Protein AF-A0AAV8ZGA4-F1 (afdb_monomer)

Solvent-accessible surface area (backbone atoms only — not comparable to full-atom values): 6405 Å² total; per-residue (Å²): 122,74,66,48,96,90,40,83,87,48,98,90,44,70,74,71,59,88,82,48,57,88,94,37,73,56,31,54,50,28,50,55,50,51,53,53,47,54,52,54,51,51,51,52,52,52,44,36,74,72,37,63,87,67,40,66,95,72,51,76,93,54,59,68,70,58,47,50,52,51,54,49,52,52,50,52,53,49,52,51,51,51,53,51,52,50,51,48,51,51,50,44,48,70,76,60,49,82,93,74,86,76,91,127

Structure (mmCIF, N/CA/C/O backbone):
data_AF-A0AAV8ZGA4-F1
#
_entry.id   AF-A0AAV8ZGA4-F1
#
loop_
_atom_site.group_PDB
_atom_site.id
_atom_site.type_symbol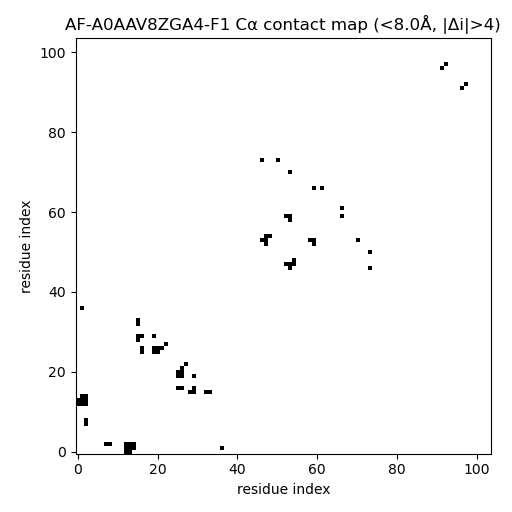
_atom_site.label_atom_id
_atom_site.label_alt_id
_atom_site.label_comp_id
_atom_site.label_asym_id
_atom_site.label_entity_id
_atom_site.label_seq_id
_atom_site.pdbx_PDB_ins_code
_atom_site.Cartn_x
_atom_site.Cartn_y
_atom_site.Cartn_z
_atom_site.occupancy
_atom_site.B_iso_or_equiv
_atom_site.auth_seq_id
_atom_site.auth_comp_id
_atom_site.auth_asym_id
_atom_site.auth_atom_id
_atom_site.pdbx_PDB_model_num
ATOM 1 N N . MET A 1 1 ? 1.538 -7.288 -9.057 1.00 44.56 1 MET A N 1
ATOM 2 C CA . MET A 1 1 ? 2.620 -7.915 -8.268 1.00 44.56 1 MET A CA 1
ATOM 3 C C . MET A 1 1 ? 3.938 -7.439 -8.837 1.00 44.56 1 MET A C 1
ATOM 5 O O . MET A 1 1 ? 3.975 -7.131 -10.021 1.00 44.56 1 MET A O 1
ATOM 9 N N . LEU A 1 2 ? 4.966 -7.317 -8.007 1.00 49.66 2 LEU A N 1
ATOM 10 C CA . LEU A 1 2 ? 6.233 -6.719 -8.391 1.00 49.66 2 LEU A CA 1
ATOM 11 C C . LEU A 1 2 ? 7.366 -7.693 -8.065 1.00 49.66 2 LEU A C 1
ATOM 13 O O . LEU A 1 2 ? 7.438 -8.158 -6.929 1.00 49.66 2 LEU A O 1
ATOM 17 N N . SER A 1 3 ? 8.198 -8.034 -9.050 1.00 45.25 3 SER A N 1
ATOM 18 C CA . SER A 1 3 ? 9.384 -8.863 -8.812 1.00 45.25 3 SER A CA 1
ATOM 19 C C . SER A 1 3 ? 10.447 -7.992 -8.163 1.00 45.25 3 SER A C 1
ATOM 21 O O . SER A 1 3 ? 11.112 -7.214 -8.839 1.00 45.25 3 SER A O 1
ATOM 23 N N . ASP A 1 4 ? 10.582 -8.092 -6.848 1.00 57.91 4 ASP A N 1
ATOM 24 C CA . ASP A 1 4 ? 11.883 -7.880 -6.218 1.00 57.91 4 ASP A CA 1
ATOM 25 C C . ASP A 1 4 ? 12.729 -9.150 -6.435 1.00 57.91 4 ASP A C 1
ATOM 27 O O . ASP A 1 4 ? 12.184 -10.218 -6.723 1.00 57.91 4 ASP A O 1
ATOM 31 N N . SER A 1 5 ? 14.044 -9.062 -6.252 1.00 55.72 5 SER A N 1
ATOM 32 C CA . SER A 1 5 ? 14.957 -10.212 -6.152 1.00 55.72 5 SER A CA 1
ATOM 33 C C . SER A 1 5 ? 14.494 -11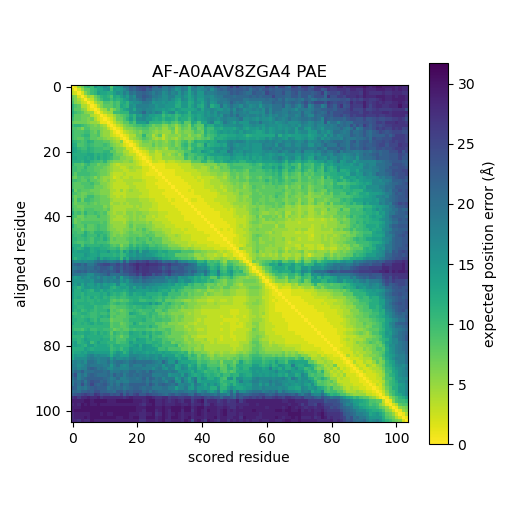.270 -5.135 1.00 55.72 5 SER A C 1
ATOM 35 O O . SER A 1 5 ? 14.846 -12.440 -5.255 1.00 55.72 5 SER A O 1
ATOM 37 N N . GLY A 1 6 ? 13.669 -10.871 -4.158 1.00 53.94 6 GLY A N 1
ATOM 38 C CA . GLY A 1 6 ? 13.054 -11.747 -3.162 1.00 53.94 6 GLY A CA 1
ATOM 39 C C . GLY A 1 6 ? 11.821 -12.531 -3.630 1.00 53.94 6 GLY A C 1
ATOM 40 O O . GLY A 1 6 ? 11.320 -13.352 -2.863 1.00 53.94 6 GLY A O 1
ATOM 41 N N . TYR A 1 7 ? 11.320 -12.310 -4.852 1.00 55.38 7 TYR A N 1
ATOM 42 C CA . TYR A 1 7 ? 10.221 -13.089 -5.430 1.00 55.38 7 TYR A CA 1
ATOM 43 C C . TYR A 1 7 ? 10.684 -13.772 -6.722 1.00 55.38 7 TYR A C 1
ATOM 45 O O . TYR A 1 7 ? 11.202 -13.091 -7.607 1.00 55.38 7 TYR A O 1
ATOM 53 N N . PRO A 1 8 ? 10.496 -15.099 -6.868 1.00 55.38 8 PRO A N 1
ATOM 54 C CA . PRO A 1 8 ? 10.866 -15.796 -8.094 1.00 55.38 8 PRO A CA 1
ATOM 55 C C . PRO A 1 8 ? 10.143 -15.158 -9.282 1.00 55.38 8 PRO A C 1
ATOM 57 O O . PRO A 1 8 ? 8.940 -14.908 -9.210 1.00 55.38 8 PRO A O 1
ATOM 60 N N . GLN A 1 9 ? 10.879 -14.883 -10.357 1.00 57.75 9 GLN A N 1
ATOM 61 C CA . GLN A 1 9 ? 10.349 -14.233 -11.550 1.00 57.75 9 GLN A CA 1
ATOM 62 C C . GLN A 1 9 ? 9.298 -15.143 -12.199 1.00 57.75 9 GLN A C 1
ATOM 64 O O . GLN A 1 9 ? 9.620 -16.165 -12.799 1.00 57.75 9 GLN A O 1
ATOM 69 N N . GLN A 1 10 ? 8.027 -14.790 -12.024 1.00 64.44 10 GLN A N 1
ATOM 70 C CA . GLN A 1 10 ? 6.904 -15.523 -12.602 1.00 64.44 10 GLN A CA 1
ATOM 71 C C . GLN A 1 10 ? 6.527 -14.928 -13.968 1.00 64.44 10 GLN A C 1
ATOM 73 O O . GLN A 1 10 ? 6.639 -13.715 -14.145 1.00 64.44 10 GLN A O 1
ATOM 78 N N . PRO A 1 11 ? 6.019 -15.721 -14.927 1.00 58.91 11 PRO A N 1
ATOM 79 C CA . PRO A 1 11 ? 5.698 -15.236 -16.276 1.00 58.91 11 PRO A CA 1
ATOM 80 C C . PRO A 1 11 ? 4.589 -14.169 -16.323 1.00 58.91 11 PRO A C 1
ATOM 82 O O . PRO A 1 11 ? 4.473 -13.443 -17.303 1.00 58.91 11 PRO A O 1
ATOM 85 N N . TRP A 1 12 ? 3.789 -14.035 -15.263 1.00 64.00 12 TRP A N 1
ATOM 86 C CA . TRP A 1 12 ? 2.765 -12.989 -15.120 1.00 64.00 12 TRP A CA 1
ATOM 87 C C . TRP A 1 12 ? 3.278 -11.710 -14.441 1.00 64.00 12 TRP A C 1
ATOM 89 O O . TRP A 1 12 ? 2.500 -10.797 -14.148 1.00 64.00 12 TRP A O 1
ATOM 99 N N . LEU A 1 13 ? 4.570 -11.650 -14.119 1.00 66.75 13 LEU A N 1
ATOM 100 C CA . LEU A 1 13 ? 5.167 -10.578 -13.341 1.00 66.75 13 LEU A CA 1
ATOM 101 C C . LEU A 1 13 ? 5.852 -9.582 -14.275 1.00 66.75 13 LEU A C 1
ATOM 103 O O . LEU A 1 13 ? 6.862 -9.881 -14.903 1.00 66.75 13 LEU A O 1
ATOM 107 N N . MET A 1 14 ? 5.287 -8.381 -14.368 1.00 69.44 14 MET A N 1
ATOM 108 C CA . MET A 1 14 ? 5.870 -7.293 -15.147 1.00 69.44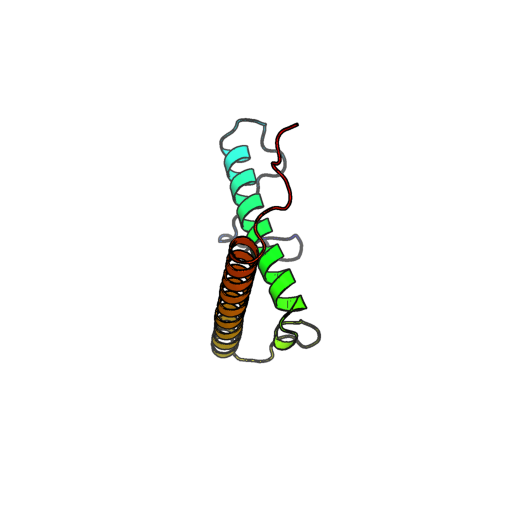 14 MET A CA 1
ATOM 109 C C . MET A 1 14 ? 7.211 -6.877 -14.526 1.00 69.44 14 MET A C 1
ATOM 111 O O . MET A 1 14 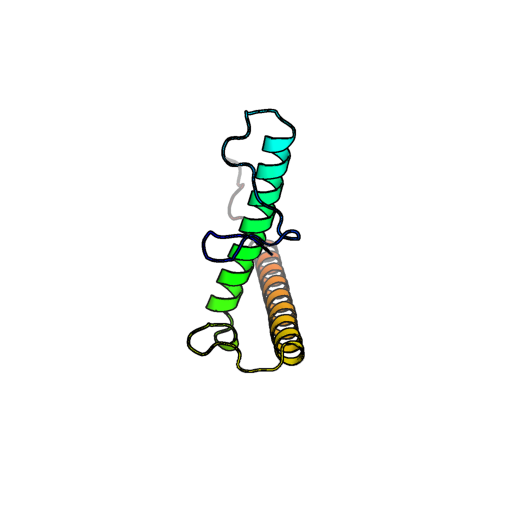? 7.253 -6.491 -13.357 1.00 69.44 14 MET A O 1
ATOM 115 N N . THR A 1 15 ? 8.293 -6.957 -15.301 1.00 71.62 15 THR A N 1
ATOM 116 C CA . THR A 1 15 ? 9.642 -6.555 -14.880 1.00 71.62 15 THR A CA 1
ATOM 117 C C . THR A 1 15 ? 10.077 -5.278 -15.596 1.00 71.62 15 THR A C 1
ATOM 119 O O . THR A 1 15 ? 9.866 -5.176 -16.806 1.00 71.62 15 THR A O 1
ATOM 122 N N . PRO A 1 16 ? 10.682 -4.305 -14.894 1.00 71.81 16 PRO A N 1
ATOM 123 C CA . PRO A 1 16 ? 11.285 -3.140 -15.536 1.00 71.81 16 PRO A CA 1
ATOM 124 C C . PRO A 1 16 ? 12.514 -3.541 -16.365 1.00 71.81 16 PRO A C 1
ATOM 126 O O . PRO A 1 16 ? 13.225 -4.484 -16.013 1.00 71.81 16 PRO A O 1
ATOM 129 N N . PHE A 1 17 ? 12.797 -2.801 -17.440 1.00 76.69 17 PHE A N 1
ATOM 130 C CA . PHE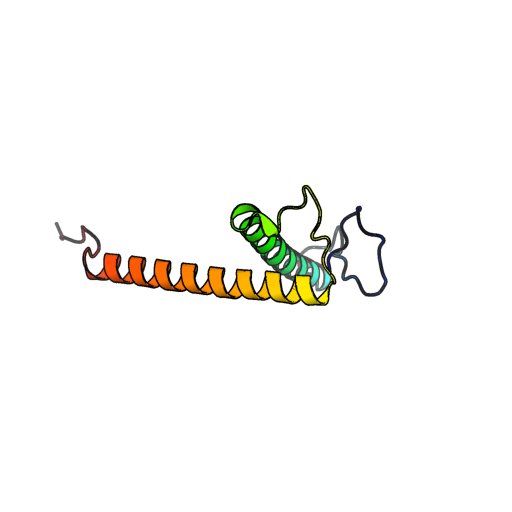 A 1 17 ? 14.021 -2.991 -18.219 1.00 76.69 17 PHE A CA 1
ATOM 131 C C . PHE A 1 17 ? 15.179 -2.262 -17.528 1.00 76.69 17 PHE A C 1
ATOM 133 O O . PHE A 1 17 ? 15.262 -1.033 -17.536 1.00 76.69 17 PHE A O 1
ATOM 140 N N . LEU A 1 18 ? 16.079 -3.028 -16.909 1.00 67.19 18 LEU A N 1
ATOM 141 C CA . LEU A 1 18 ? 17.321 -2.517 -16.331 1.00 67.19 18 LEU A CA 1
ATOM 142 C C . LEU A 1 18 ? 18.228 -2.085 -17.498 1.00 67.19 18 LEU A C 1
ATOM 144 O O . LEU A 1 18 ? 18.705 -2.940 -18.236 1.00 67.19 18 LEU A O 1
ATOM 148 N N . ASN A 1 19 ? 18.448 -0.778 -17.673 1.00 72.44 19 ASN A N 1
ATOM 149 C CA . ASN A 1 19 ? 19.246 -0.152 -18.750 1.00 72.44 19 ASN A CA 1
ATOM 150 C C . ASN A 1 19 ? 18.522 0.131 -20.083 1.00 72.44 19 ASN A C 1
ATOM 152 O O . ASN A 1 19 ? 19.146 0.087 -21.143 1.00 72.44 19 ASN A O 1
ATOM 156 N N . ALA A 1 20 ? 17.230 0.471 -20.059 1.00 76.50 20 ALA A N 1
ATOM 157 C CA . ALA A 1 20 ? 16.590 1.053 -21.241 1.00 76.50 20 ALA A CA 1
ATOM 158 C C . ALA A 1 20 ? 17.275 2.375 -21.648 1.00 76.50 20 ALA A C 1
ATOM 160 O O . ALA A 1 20 ? 17.535 3.233 -20.799 1.00 76.50 20 ALA A O 1
ATOM 161 N N . ALA A 1 21 ? 17.564 2.546 -22.941 1.00 81.06 21 ALA A N 1
ATOM 162 C CA . ALA A 1 21 ? 18.139 3.785 -23.449 1.00 81.06 21 ALA A CA 1
ATOM 163 C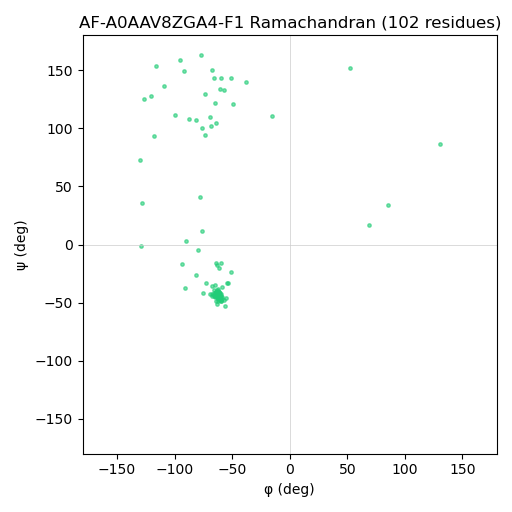 C . ALA A 1 21 ? 17.134 4.948 -23.296 1.00 81.06 21 ALA A C 1
ATOM 165 O O . ALA A 1 21 ? 15.926 4.750 -23.445 1.00 81.06 21 ALA A O 1
ATOM 166 N N . PRO A 1 22 ? 17.590 6.173 -22.988 1.00 77.38 22 PRO A N 1
ATOM 167 C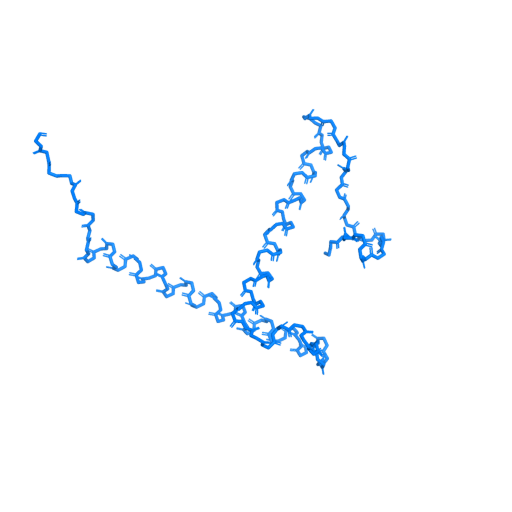 CA . PRO A 1 22 ? 16.693 7.315 -22.849 1.00 77.38 22 PRO A CA 1
ATOM 168 C C . PRO A 1 22 ? 15.921 7.583 -24.153 1.00 77.38 22 PRO A C 1
ATOM 170 O O . PRO A 1 22 ? 16.470 7.456 -25.244 1.00 77.38 22 PRO A O 1
ATOM 173 N N . ASN A 1 23 ? 14.651 7.984 -24.024 1.00 83.81 23 ASN A N 1
ATOM 174 C CA . ASN A 1 23 ? 13.694 8.233 -25.117 1.00 83.81 23 ASN A CA 1
ATOM 175 C C . ASN A 1 23 ? 13.218 7.005 -25.912 1.00 83.81 23 ASN A C 1
ATOM 177 O O . ASN A 1 23 ? 12.635 7.171 -26.984 1.00 83.81 23 ASN A O 1
ATOM 181 N N . THR A 1 24 ? 13.402 5.785 -25.405 1.00 86.69 24 THR A N 1
ATOM 182 C CA . THR A 1 24 ? 12.807 4.596 -26.030 1.00 86.69 24 THR A CA 1
ATOM 183 C C . THR A 1 24 ? 11.471 4.199 -25.379 1.00 86.69 24 THR A C 1
ATOM 185 O O . THR A 1 24 ? 11.202 4.567 -24.226 1.00 86.69 24 THR A O 1
ATOM 188 N N . PRO A 1 25 ? 10.610 3.432 -26.076 1.00 83.81 25 PRO A N 1
ATOM 189 C CA . PRO A 1 25 ? 9.389 2.872 -25.490 1.00 83.81 25 PRO A CA 1
ATOM 190 C C . PRO A 1 25 ? 9.642 2.054 -24.214 1.00 83.81 25 PRO A C 1
ATOM 192 O O . PRO A 1 25 ? 8.833 2.085 -23.286 1.00 83.81 25 PRO A O 1
ATOM 195 N N . GLU A 1 26 ? 10.784 1.372 -24.123 1.00 82.50 26 GLU A N 1
ATOM 196 C CA . GLU A 1 26 ? 11.213 0.593 -22.958 1.00 82.50 26 GLU A CA 1
ATOM 197 C C . GLU A 1 26 ? 11.516 1.487 -21.748 1.00 82.50 26 GLU A C 1
ATOM 199 O O . GLU A 1 26 ? 11.212 1.115 -20.608 1.00 82.50 26 GLU A O 1
ATOM 204 N N . ALA A 1 27 ? 12.072 2.683 -21.978 1.00 83.19 27 ALA A N 1
ATOM 205 C CA . ALA A 1 27 ? 12.297 3.670 -20.926 1.00 83.19 27 ALA A CA 1
ATOM 206 C C . ALA A 1 27 ? 10.970 4.252 -20.419 1.00 83.19 27 ALA A C 1
ATOM 208 O O . ALA A 1 27 ? 10.762 4.325 -19.208 1.00 83.19 27 ALA A O 1
ATOM 209 N N . ALA A 1 28 ? 10.035 4.572 -21.321 1.00 84.19 28 ALA A N 1
ATOM 210 C CA . ALA A 1 28 ? 8.694 5.037 -20.952 1.00 84.19 28 ALA A CA 1
ATOM 211 C C . ALA A 1 28 ? 7.898 3.964 -20.180 1.00 84.19 28 ALA A C 1
ATOM 213 O O . ALA A 1 28 ? 7.246 4.251 -19.169 1.00 84.19 28 ALA A O 1
ATOM 214 N N . TYR A 1 29 ? 7.992 2.705 -20.611 1.00 84.25 29 TYR A N 1
ATOM 215 C CA . TYR A 1 29 ? 7.435 1.564 -19.888 1.00 84.25 29 TYR A CA 1
ATOM 216 C C . TYR A 1 29 ? 8.039 1.440 -18.486 1.00 84.25 29 TYR A C 1
ATOM 218 O O . TYR A 1 29 ? 7.319 1.332 -17.497 1.00 84.25 29 TYR A O 1
ATOM 226 N N . THR A 1 30 ? 9.364 1.504 -18.375 1.00 83.56 30 THR A N 1
ATOM 227 C CA . THR A 1 30 ? 10.053 1.369 -17.087 1.00 83.56 30 THR A CA 1
ATOM 228 C C . THR A 1 30 ? 9.694 2.513 -16.143 1.00 83.56 30 THR A C 1
ATOM 230 O O . THR A 1 30 ? 9.423 2.278 -14.966 1.00 83.56 30 THR A O 1
ATOM 233 N N . GLU A 1 31 ? 9.602 3.743 -16.646 1.00 84.19 31 GLU A N 1
ATOM 234 C CA . GLU A 1 31 ? 9.197 4.899 -15.849 1.00 84.19 31 GLU A CA 1
ATOM 235 C C . GLU A 1 31 ? 7.757 4.772 -15.336 1.00 84.19 31 GLU A C 1
ATOM 237 O O . GLU A 1 31 ? 7.500 4.954 -14.141 1.00 84.19 31 GLU A O 1
ATOM 242 N N . THR A 1 32 ? 6.808 4.429 -16.209 1.00 84.50 32 THR A N 1
ATOM 243 C CA . THR A 1 32 ? 5.407 4.215 -15.809 1.00 84.50 32 THR A CA 1
ATOM 244 C C . THR A 1 32 ? 5.280 3.069 -14.805 1.00 84.50 32 THR A C 1
ATOM 246 O O . THR A 1 32 ? 4.581 3.205 -13.795 1.00 84.50 32 THR A O 1
ATOM 249 N N . HIS A 1 33 ? 6.031 1.987 -15.010 1.00 83.44 33 HIS A N 1
ATOM 250 C CA . HIS A 1 33 ? 6.098 0.852 -14.098 1.00 83.44 33 HIS A CA 1
ATOM 251 C C . HIS A 1 33 ? 6.651 1.248 -12.715 1.00 83.44 33 HIS A C 1
ATOM 253 O O . HIS A 1 33 ? 6.041 0.941 -11.687 1.00 83.44 33 HIS A O 1
ATOM 259 N N . ILE A 1 34 ? 7.753 2.007 -12.666 1.00 83.19 34 ILE A N 1
ATOM 260 C CA . ILE A 1 34 ? 8.345 2.525 -11.420 1.00 83.19 34 ILE A CA 1
ATOM 261 C C . ILE A 1 34 ? 7.371 3.453 -10.688 1.00 83.19 34 ILE A C 1
ATOM 263 O O . ILE A 1 34 ? 7.231 3.357 -9.467 1.00 83.19 34 ILE A O 1
ATOM 267 N N . ARG A 1 35 ? 6.672 4.342 -11.403 1.00 84.25 35 ARG A N 1
ATOM 268 C CA . ARG A 1 35 ? 5.672 5.241 -10.801 1.00 84.25 35 ARG A CA 1
ATOM 269 C C . ARG A 1 35 ? 4.538 4.453 -10.140 1.00 84.25 35 ARG A C 1
ATOM 271 O O . ARG A 1 35 ? 4.186 4.746 -8.995 1.00 84.25 35 ARG A O 1
ATOM 278 N N . GLY A 1 36 ? 4.015 3.432 -10.821 1.00 83.56 36 GLY A N 1
ATOM 279 C CA . GLY A 1 36 ? 2.993 2.536 -10.273 1.00 83.56 36 GLY A CA 1
ATOM 280 C C . GLY A 1 36 ? 3.473 1.798 -9.021 1.00 83.56 36 GLY A C 1
ATOM 281 O O . GLY A 1 36 ? 2.793 1.815 -7.992 1.00 83.56 36 GLY A O 1
ATOM 282 N N . ARG A 1 37 ? 4.687 1.234 -9.071 1.00 82.19 37 ARG A N 1
ATOM 283 C CA . ARG A 1 37 ? 5.337 0.578 -7.926 1.00 82.19 37 ARG A CA 1
ATOM 284 C C . ARG A 1 37 ? 5.456 1.504 -6.724 1.00 82.19 37 ARG A C 1
ATOM 286 O O . ARG A 1 37 ? 5.006 1.158 -5.636 1.00 82.19 37 ARG A O 1
ATOM 293 N N . ASN A 1 38 ? 6.031 2.686 -6.931 1.00 83.38 38 ASN A N 1
ATOM 294 C CA . ASN A 1 38 ? 6.270 3.650 -5.863 1.00 83.38 38 ASN A CA 1
ATOM 295 C C . ASN A 1 38 ? 4.957 4.054 -5.178 1.00 83.38 38 ASN A C 1
ATOM 297 O O . ASN A 1 38 ? 4.928 4.242 -3.964 1.00 83.38 38 ASN A O 1
ATOM 301 N N . CYS A 1 39 ? 3.864 4.175 -5.937 1.00 83.31 39 CYS A N 1
ATOM 302 C CA . CYS A 1 39 ? 2.540 4.442 -5.381 1.00 83.31 39 CYS A CA 1
ATOM 303 C C . CYS A 1 39 ? 2.072 3.300 -4.461 1.00 83.31 39 CYS A C 1
ATOM 305 O O . CYS A 1 39 ? 1.720 3.542 -3.303 1.00 83.31 39 CYS A O 1
ATOM 307 N N . ALA A 1 40 ? 2.135 2.055 -4.941 1.00 80.31 40 ALA A N 1
ATOM 308 C CA . ALA A 1 40 ? 1.709 0.881 -4.181 1.00 80.31 40 ALA A CA 1
ATOM 309 C C . ALA A 1 40 ? 2.563 0.645 -2.921 1.00 80.31 40 ALA A C 1
ATOM 311 O O . ALA A 1 40 ? 2.030 0.343 -1.853 1.00 80.31 40 ALA A O 1
ATOM 312 N N . GLU A 1 41 ? 3.880 0.822 -3.013 1.00 83.06 41 GLU A N 1
ATOM 313 C CA . GLU A 1 41 ? 4.795 0.672 -1.877 1.00 83.06 41 GLU A CA 1
ATOM 314 C C . GLU A 1 41 ? 4.567 1.736 -0.806 1.00 83.06 41 GLU A C 1
ATOM 316 O O . GLU A 1 41 ? 4.503 1.408 0.381 1.00 83.06 41 GLU A O 1
ATOM 321 N N . ARG A 1 42 ? 4.373 3.000 -1.207 1.00 84.69 42 ARG A N 1
ATOM 322 C CA . ARG A 1 42 ? 4.031 4.085 -0.274 1.00 84.69 42 ARG A CA 1
ATOM 323 C C . ARG A 1 42 ? 2.710 3.810 0.433 1.00 84.69 42 ARG A C 1
ATOM 325 O O . ARG A 1 42 ? 2.640 3.964 1.651 1.00 84.69 42 ARG A O 1
ATOM 332 N N . LEU A 1 43 ? 1.687 3.368 -0.302 1.00 82.31 43 LEU A N 1
ATOM 333 C CA . LEU A 1 43 ? 0.403 2.974 0.279 1.00 82.31 43 LEU A CA 1
ATOM 334 C C . LEU A 1 43 ? 0.589 1.863 1.319 1.00 82.31 43 LEU A C 1
ATOM 336 O O . LEU A 1 43 ? 0.090 1.980 2.437 1.00 82.31 43 LEU A O 1
ATOM 340 N N . ASN A 1 44 ? 1.353 0.824 0.977 1.00 81.31 44 ASN A N 1
ATOM 341 C CA . ASN A 1 44 ? 1.635 -0.287 1.881 1.00 81.31 44 ASN A CA 1
ATOM 342 C C . ASN A 1 44 ? 2.392 0.176 3.139 1.00 81.31 44 ASN A C 1
ATOM 344 O O . ASN A 1 44 ? 2.069 -0.247 4.247 1.00 81.31 44 ASN A O 1
ATOM 348 N N . GLY A 1 45 ? 3.357 1.088 2.993 1.00 83.69 45 GLY A N 1
ATOM 349 C CA . GLY A 1 45 ? 4.062 1.707 4.118 1.00 83.69 45 GLY A CA 1
ATOM 350 C C . GLY A 1 45 ? 3.123 2.478 5.049 1.00 83.69 45 GLY A C 1
ATOM 351 O O . GLY A 1 45 ? 3.151 2.269 6.261 1.00 83.69 45 GLY A O 1
ATOM 352 N N . ILE A 1 46 ? 2.230 3.304 4.492 1.00 84.69 46 ILE A N 1
ATOM 353 C CA . ILE A 1 46 ? 1.216 4.042 5.265 1.00 84.69 46 ILE A CA 1
ATOM 354 C C . ILE A 1 46 ? 0.274 3.076 5.985 1.00 84.69 46 ILE A C 1
ATOM 356 O O . ILE A 1 46 ? -0.056 3.292 7.150 1.00 84.69 46 ILE A O 1
ATOM 360 N N . PHE A 1 47 ? -0.164 2.017 5.306 1.00 84.00 47 PHE A N 1
ATOM 361 C CA . PHE A 1 47 ? -1.081 1.035 5.876 1.00 84.00 47 PHE A CA 1
ATOM 362 C C . PHE A 1 47 ? -0.436 0.281 7.033 1.00 84.00 47 PHE A C 1
ATOM 364 O O . PHE A 1 47 ? -1.048 0.190 8.090 1.00 84.00 47 PHE A O 1
ATOM 371 N N . LYS A 1 48 ? 0.810 -0.173 6.881 1.00 80.25 48 LYS A N 1
ATOM 372 C CA . LYS A 1 48 ? 1.562 -0.827 7.961 1.00 80.25 48 LYS A CA 1
ATOM 373 C C . LYS A 1 48 ? 1.818 0.105 9.146 1.00 80.25 48 LYS A C 1
ATOM 375 O O . LYS A 1 48 ? 1.709 -0.336 10.282 1.00 80.25 48 LYS A O 1
ATOM 380 N N . ALA A 1 49 ? 2.113 1.382 8.892 1.00 83.44 49 ALA A N 1
ATOM 381 C CA . ALA A 1 49 ? 2.353 2.369 9.945 1.00 83.44 49 ALA A CA 1
ATOM 382 C C . ALA A 1 49 ? 1.070 2.795 10.681 1.00 83.44 49 ALA A C 1
ATOM 384 O O . ALA A 1 49 ? 1.112 3.107 11.866 1.00 83.44 49 ALA A O 1
ATOM 385 N N . ARG A 1 50 ? -0.074 2.841 9.987 1.00 83.06 50 ARG A N 1
ATOM 386 C CA . ARG A 1 50 ? -1.355 3.290 10.558 1.00 83.06 50 ARG A CA 1
ATOM 387 C C . ARG A 1 50 ? -2.169 2.150 11.163 1.00 83.06 50 ARG A C 1
ATOM 389 O O . ARG A 1 50 ? -2.839 2.345 12.171 1.00 83.06 50 ARG A O 1
ATOM 396 N N . PHE A 1 51 ? -2.143 0.979 10.539 1.00 83.56 51 PHE A N 1
ATOM 397 C CA . PHE A 1 51 ? -2.934 -0.180 10.925 1.00 83.56 51 PHE A CA 1
ATOM 398 C C . PHE A 1 51 ? -1.996 -1.324 11.307 1.00 83.56 51 PHE A C 1
ATOM 400 O O . PHE A 1 51 ? -1.579 -2.128 10.475 1.00 83.56 51 PHE A O 1
ATOM 407 N N . HIS A 1 52 ? -1.695 -1.425 12.601 1.00 78.56 52 HIS A N 1
ATOM 408 C CA . HIS A 1 52 ? -0.795 -2.449 13.139 1.00 78.56 52 HIS A CA 1
ATOM 409 C C . HIS A 1 52 ? -1.300 -3.883 12.894 1.00 78.56 52 HIS A C 1
ATOM 411 O O . HIS A 1 52 ? -0.501 -4.812 12.870 1.00 78.56 52 HIS A O 1
ATOM 417 N N . CYS A 1 53 ? -2.600 -4.077 12.633 1.00 75.56 53 CYS A N 1
ATOM 418 C CA . CYS A 1 53 ? -3.159 -5.366 12.206 1.00 75.56 53 CYS A CA 1
ATOM 419 C C . CYS A 1 53 ? -2.629 -5.850 10.841 1.00 75.56 53 CYS A C 1
ATOM 421 O O . CYS A 1 53 ? -2.767 -7.030 10.524 1.00 75.56 53 CYS A O 1
ATOM 423 N N . ILE A 1 54 ? -2.018 -4.957 10.053 1.00 74.56 54 ILE A N 1
ATOM 424 C CA . ILE A 1 54 ? -1.361 -5.247 8.772 1.00 74.56 54 ILE A CA 1
ATOM 425 C C . ILE A 1 54 ? 0.145 -5.513 8.965 1.00 74.56 54 ILE A C 1
ATOM 427 O O . ILE A 1 54 ? 0.803 -6.076 8.087 1.00 74.56 54 ILE A O 1
ATOM 431 N N . MET A 1 55 ? 0.721 -5.125 10.109 1.00 67.19 55 MET A N 1
ATOM 432 C CA . MET A 1 55 ? 2.161 -5.205 10.342 1.00 67.19 55 MET A CA 1
ATOM 433 C C . MET A 1 55 ? 2.616 -6.656 10.574 1.00 67.19 55 MET A C 1
ATOM 435 O O . MET A 1 55 ? 2.045 -7.413 11.356 1.00 67.19 55 MET A O 1
ATOM 439 N N . GLY A 1 56 ? 3.653 -7.048 9.833 1.00 58.78 56 GLY A N 1
ATOM 440 C CA . GLY A 1 56 ? 4.047 -8.433 9.577 1.00 58.78 56 GLY A CA 1
ATOM 441 C C . GLY A 1 56 ? 4.765 -9.182 10.701 1.00 58.78 56 GLY A C 1
ATOM 442 O O . GLY A 1 56 ? 5.236 -10.279 10.432 1.00 58.78 56 GLY A O 1
ATOM 443 N N . GLU A 1 57 ? 4.825 -8.685 11.942 1.00 56.81 57 GLU A N 1
ATOM 444 C CA . GLU A 1 57 ? 5.476 -9.434 13.039 1.00 56.81 57 GLU A CA 1
ATOM 445 C C . GLU A 1 57 ? 4.823 -10.805 13.303 1.00 56.81 57 GLU A C 1
ATOM 447 O O . GLU A 1 57 ? 5.434 -11.677 13.919 1.00 56.81 57 GLU A O 1
ATOM 452 N N . ARG A 1 58 ? 3.600 -11.046 12.799 1.00 54.50 58 ARG A N 1
ATOM 453 C CA . ARG A 1 58 ? 2.948 -12.367 12.857 1.00 54.50 58 ARG A CA 1
ATOM 454 C C . ARG A 1 58 ? 2.389 -12.910 11.541 1.00 54.50 58 ARG A C 1
ATOM 456 O O . ARG A 1 58 ? 1.895 -14.041 11.561 1.00 54.50 58 ARG A O 1
ATOM 463 N N . ASN A 1 59 ? 2.494 -12.167 10.432 1.00 60.84 59 ASN A N 1
ATOM 464 C CA . ASN A 1 59 ? 1.657 -12.323 9.229 1.00 60.84 59 ASN A CA 1
ATOM 465 C C . ASN A 1 59 ? 0.145 -12.310 9.566 1.00 60.84 59 ASN A C 1
ATOM 467 O O . ASN A 1 59 ? -0.276 -12.686 10.662 1.00 60.84 59 ASN A O 1
ATOM 471 N N . LEU A 1 60 ? -0.719 -11.882 8.640 1.00 64.38 60 LEU A N 1
ATOM 472 C CA . LEU A 1 60 ? -2.150 -12.126 8.834 1.00 64.38 60 LEU A CA 1
ATOM 473 C C . LEU A 1 60 ? -2.384 -13.636 8.709 1.00 64.38 60 LEU A C 1
ATOM 475 O O . LEU A 1 60 ? -2.413 -14.173 7.609 1.00 64.38 60 LEU A O 1
ATOM 479 N N . ARG A 1 61 ? -2.541 -14.326 9.843 1.00 73.06 61 ARG A N 1
ATOM 480 C CA . ARG A 1 61 ? -2.878 -15.761 9.914 1.00 73.06 61 ARG A CA 1
ATOM 481 C C . ARG A 1 61 ? -4.366 -16.004 9.645 1.00 73.06 61 ARG A C 1
ATOM 483 O O . ARG A 1 61 ? -5.018 -16.762 10.356 1.00 73.06 61 ARG A O 1
ATOM 490 N N . TYR A 1 62 ? -4.912 -15.292 8.672 1.00 78.19 62 TYR A N 1
ATOM 491 C CA . TYR A 1 62 ? -6.303 -15.389 8.267 1.00 78.19 62 TYR A CA 1
ATOM 492 C C . TYR A 1 62 ? -6.367 -15.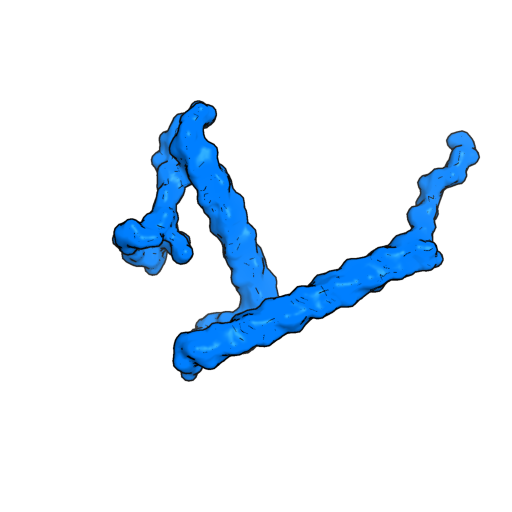908 6.839 1.00 78.19 62 TYR A C 1
ATOM 494 O O . TYR A 1 62 ? -5.443 -15.687 6.057 1.00 78.19 62 TYR A O 1
ATOM 502 N N . ASP A 1 63 ? -7.479 -16.555 6.502 1.00 83.19 63 ASP A N 1
ATOM 503 C CA . ASP A 1 63 ? -7.799 -16.879 5.116 1.00 83.19 63 ASP A CA 1
ATOM 504 C C . ASP A 1 63 ? -7.679 -15.637 4.219 1.00 83.19 63 ASP A C 1
ATOM 506 O O . ASP A 1 63 ? -8.053 -14.539 4.654 1.00 83.19 63 ASP A O 1
ATOM 510 N N . PRO A 1 64 ? -7.195 -15.783 2.974 1.00 82.75 64 PRO A N 1
ATOM 511 C CA . PRO A 1 64 ? -7.018 -14.672 2.043 1.00 82.75 64 PRO A CA 1
ATOM 512 C C . PRO A 1 64 ? -8.297 -13.846 1.852 1.00 82.75 64 PRO A C 1
ATOM 514 O O . PRO A 1 64 ? -8.214 -12.622 1.761 1.00 82.75 64 PRO A O 1
ATOM 517 N N . ASP A 1 65 ? -9.474 -14.472 1.906 1.00 86.94 65 ASP A N 1
ATOM 518 C CA . ASP A 1 65 ? -10.758 -13.765 1.847 1.00 86.94 65 ASP A CA 1
ATOM 519 C C . ASP A 1 65 ? -10.951 -12.822 3.044 1.00 86.94 65 ASP A C 1
ATOM 521 O O . ASP A 1 65 ? -11.294 -11.645 2.896 1.00 86.94 65 ASP A O 1
ATOM 525 N N . LYS A 1 66 ? -10.643 -13.299 4.257 1.00 84.00 66 LYS A N 1
ATOM 526 C CA . LYS A 1 66 ? -10.690 -12.480 5.478 1.00 84.00 66 LYS A CA 1
ATOM 527 C C . LYS A 1 66 ? -9.649 -11.367 5.447 1.00 84.00 66 LYS A C 1
ATOM 529 O O . LYS A 1 66 ? -9.947 -10.248 5.865 1.00 84.00 66 LYS A O 1
ATOM 534 N N . VAL A 1 67 ? -8.453 -11.645 4.932 1.00 84.81 67 VAL A N 1
ATOM 535 C CA . VAL A 1 67 ? -7.423 -10.619 4.713 1.00 84.81 67 VAL A CA 1
ATOM 536 C C . VAL A 1 67 ? -7.945 -9.541 3.764 1.00 84.81 67 VAL A C 1
ATOM 538 O O . VAL A 1 67 ? -7.813 -8.357 4.072 1.00 84.81 67 VAL A O 1
ATOM 541 N N . GLY A 1 68 ? -8.607 -9.927 2.671 1.00 86.00 68 GLY A N 1
ATOM 542 C CA . GLY A 1 68 ? -9.243 -9.000 1.735 1.00 86.00 68 GLY A CA 1
ATOM 543 C C . GLY A 1 68 ? -10.235 -8.060 2.422 1.00 86.00 68 GLY A C 1
ATOM 544 O O . GLY A 1 68 ? -10.165 -6.842 2.237 1.00 86.00 68 GLY A O 1
ATOM 545 N N . HIS A 1 69 ? -11.099 -8.593 3.289 1.00 88.38 69 HIS A N 1
ATOM 546 C CA . HIS A 1 69 ? -12.036 -7.778 4.069 1.00 88.38 69 HIS A CA 1
ATOM 547 C C . HIS A 1 69 ? -11.338 -6.801 5.025 1.00 88.38 69 HIS A C 1
ATOM 549 O O . HIS A 1 69 ? -11.748 -5.642 5.112 1.00 88.38 69 HIS A O 1
ATOM 555 N N . ILE A 1 70 ? -10.274 -7.234 5.708 1.00 87.06 70 ILE A N 1
ATOM 556 C CA . ILE A 1 70 ? -9.493 -6.375 6.613 1.00 87.06 70 ILE A CA 1
ATOM 557 C C . ILE A 1 70 ? -8.853 -5.223 5.833 1.00 87.06 70 ILE A C 1
ATOM 559 O O . ILE A 1 70 ? -9.004 -4.062 6.214 1.00 87.06 70 ILE A O 1
ATOM 563 N N . ILE A 1 71 ? -8.19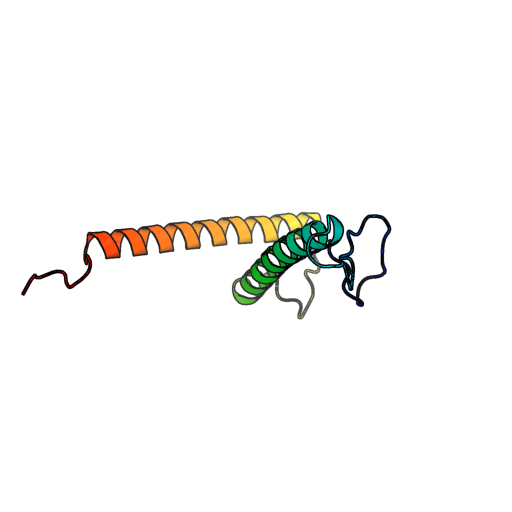2 -5.523 4.712 1.00 87.06 71 ILE A N 1
ATOM 564 C CA . ILE A 1 71 ? -7.567 -4.505 3.859 1.00 87.06 71 ILE A CA 1
ATOM 565 C C . ILE A 1 71 ? -8.613 -3.517 3.332 1.00 87.06 71 ILE A C 1
ATOM 567 O O . ILE A 1 71 ? -8.374 -2.308 3.358 1.00 87.06 71 ILE A O 1
ATOM 571 N N . ASN A 1 72 ? -9.787 -4.002 2.917 1.00 88.88 72 ASN A N 1
ATOM 572 C CA . ASN A 1 72 ? -10.871 -3.143 2.448 1.00 88.88 72 ASN A CA 1
ATOM 573 C C . ASN A 1 72 ? -11.384 -2.205 3.556 1.00 88.88 72 ASN A C 1
ATOM 575 O O . ASN A 1 72 ? -11.538 -1.005 3.334 1.00 88.88 72 ASN A O 1
ATOM 579 N N . ALA A 1 73 ? -11.577 -2.718 4.774 1.00 89.00 73 ALA A N 1
ATOM 580 C CA . ALA A 1 73 ? -11.958 -1.897 5.922 1.00 89.00 73 ALA A CA 1
ATOM 581 C C . ALA A 1 73 ? -10.903 -0.817 6.224 1.00 89.00 73 ALA A C 1
ATOM 583 O O . ALA A 1 73 ? -11.246 0.351 6.420 1.00 89.00 73 ALA A O 1
ATOM 584 N N . CYS A 1 74 ? -9.614 -1.169 6.190 1.00 86.81 74 CYS A N 1
ATOM 585 C CA . CYS A 1 74 ? -8.520 -0.213 6.361 1.00 86.81 74 CYS A CA 1
ATOM 586 C C . CYS A 1 74 ? -8.502 0.861 5.261 1.00 86.81 74 CYS A C 1
ATOM 588 O O . CYS A 1 74 ? -8.265 2.032 5.560 1.00 86.81 74 CYS A O 1
ATOM 590 N N . ALA A 1 75 ? -8.805 0.499 4.011 1.00 87.44 75 ALA A N 1
ATOM 591 C CA . ALA A 1 75 ? -8.909 1.448 2.905 1.00 87.44 75 ALA A CA 1
ATOM 592 C C . ALA A 1 75 ? -10.079 2.426 3.077 1.00 87.44 75 ALA A C 1
ATOM 594 O O . ALA A 1 75 ? -9.895 3.635 2.922 1.00 87.44 75 ALA A O 1
ATOM 595 N N . ILE A 1 76 ? -11.254 1.932 3.473 1.00 89.50 76 ILE A N 1
ATOM 596 C CA . ILE A 1 76 ? -12.421 2.775 3.764 1.00 89.50 76 ILE A CA 1
ATOM 597 C C . ILE A 1 76 ? -12.093 3.762 4.891 1.00 89.50 76 ILE A C 1
ATOM 599 O O . ILE A 1 76 ? -12.293 4.967 4.735 1.00 89.50 76 ILE A O 1
ATOM 603 N N . LEU A 1 77 ? -11.522 3.277 5.997 1.00 88.19 77 LEU A N 1
ATOM 604 C CA . LEU A 1 77 ? -11.127 4.121 7.127 1.00 88.19 77 LEU A CA 1
ATOM 605 C C . LEU A 1 77 ? -10.072 5.158 6.728 1.00 88.19 77 LEU A C 1
ATOM 607 O O . LEU A 1 77 ? -10.178 6.326 7.104 1.00 88.19 77 LEU A O 1
ATOM 611 N N . HIS A 1 78 ? -9.079 4.764 5.928 1.00 87.81 78 HIS A N 1
ATOM 612 C CA . HIS A 1 78 ? -8.074 5.685 5.408 1.00 87.81 78 HIS A CA 1
ATOM 613 C C . HIS A 1 78 ? -8.716 6.812 4.589 1.00 87.81 78 HIS A C 1
ATOM 615 O O . HIS A 1 78 ? -8.416 7.983 4.830 1.00 87.81 78 HIS A O 1
ATOM 621 N N . ASN A 1 79 ? -9.632 6.473 3.680 1.00 87.75 79 ASN A N 1
ATOM 622 C CA . ASN A 1 79 ? -10.323 7.441 2.831 1.00 87.75 79 ASN A CA 1
ATOM 623 C C . ASN A 1 79 ? -11.189 8.406 3.649 1.00 87.75 79 ASN A C 1
ATOM 625 O O . ASN A 1 79 ? -11.170 9.609 3.388 1.00 87.75 79 ASN A O 1
ATOM 629 N N . ILE A 1 80 ? -11.887 7.911 4.678 1.00 89.31 80 ILE A N 1
ATOM 630 C CA . ILE A 1 80 ? -12.648 8.756 5.609 1.00 89.31 80 ILE A CA 1
ATOM 631 C C . ILE A 1 80 ? -11.711 9.740 6.319 1.00 89.31 80 ILE A C 1
ATOM 633 O O . ILE A 1 80 ? -11.989 10.940 6.337 1.00 89.31 80 ILE A O 1
ATOM 637 N N . CYS A 1 81 ? -10.577 9.275 6.854 1.00 85.25 81 CYS A N 1
ATOM 638 C CA . CYS A 1 81 ? -9.596 10.155 7.491 1.00 85.25 81 CYS A CA 1
ATOM 639 C C . CYS A 1 81 ? -9.073 11.225 6.524 1.00 85.25 81 CYS A C 1
ATOM 641 O O . CYS A 1 81 ? -9.003 12.393 6.897 1.00 85.25 81 CYS A O 1
ATOM 643 N N . VAL A 1 82 ? -8.730 10.858 5.286 1.00 86.75 82 VAL A N 1
ATOM 644 C CA . VAL A 1 82 ? -8.260 11.816 4.272 1.00 86.75 82 VAL A CA 1
ATOM 645 C C . VAL A 1 82 ? -9.345 12.842 3.951 1.00 86.75 82 VAL A C 1
ATOM 647 O O . VAL A 1 82 ? -9.064 14.039 3.963 1.00 86.75 82 VAL A O 1
ATOM 650 N N . ALA A 1 83 ? -10.590 12.411 3.743 1.00 86.50 83 ALA A N 1
ATOM 651 C CA . ALA A 1 83 ? -11.708 13.310 3.474 1.00 86.50 83 ALA A CA 1
ATOM 652 C C . ALA A 1 83 ? -11.964 14.282 4.638 1.00 86.50 83 ALA A C 1
ATOM 654 O O . ALA A 1 83 ? -12.198 15.469 4.414 1.00 86.50 83 ALA A O 1
ATOM 655 N N . MET A 1 84 ? -11.878 13.806 5.882 1.00 84.69 84 MET A N 1
ATOM 656 C CA . MET A 1 84 ? -12.031 14.642 7.076 1.00 84.69 84 MET A CA 1
ATOM 657 C C . MET A 1 84 ? -10.878 15.636 7.231 1.00 84.69 84 MET A C 1
ATOM 659 O O . MET A 1 84 ? -11.123 16.808 7.507 1.00 84.69 84 MET A O 1
ATOM 663 N N . ILE A 1 85 ? -9.634 15.210 6.992 1.00 81.75 85 ILE A N 1
ATOM 664 C CA . ILE A 1 85 ? -8.458 16.092 7.013 1.00 81.75 85 ILE A CA 1
ATOM 665 C C . ILE A 1 85 ? -8.574 17.168 5.931 1.00 81.75 85 ILE A C 1
ATOM 667 O O . ILE A 1 85 ? -8.308 18.335 6.208 1.00 81.75 85 ILE A O 1
ATOM 671 N N . LEU A 1 86 ? -8.997 16.811 4.717 1.00 74.12 86 LEU A N 1
ATOM 672 C CA . LEU A 1 86 ? -9.214 17.772 3.635 1.00 74.12 86 LEU A CA 1
ATOM 673 C C . LEU A 1 86 ? -10.342 18.750 3.969 1.00 74.12 86 LEU A C 1
ATOM 675 O O . LEU A 1 86 ? -10.170 19.952 3.785 1.00 74.12 86 LEU A O 1
ATOM 679 N N . LYS A 1 87 ? -11.457 18.269 4.533 1.00 76.62 87 LYS A N 1
ATOM 680 C CA . LYS A 1 87 ? -12.546 19.131 5.018 1.00 76.62 87 LYS A CA 1
ATOM 681 C C . LYS A 1 87 ? -12.076 20.091 6.106 1.00 76.62 87 LYS A C 1
ATOM 683 O O . LYS A 1 87 ? -12.451 21.258 6.073 1.00 76.62 87 LYS A O 1
ATOM 688 N N . LEU A 1 88 ? -11.259 19.627 7.051 1.00 70.88 88 LEU A N 1
ATOM 689 C CA . LEU A 1 88 ? -10.694 20.465 8.109 1.00 70.88 88 LEU A CA 1
ATOM 690 C C . LEU A 1 88 ? -9.709 21.490 7.552 1.00 70.88 88 LEU A C 1
ATOM 692 O O . LEU A 1 88 ? -9.808 22.654 7.915 1.00 70.88 88 LEU A O 1
ATOM 696 N N . LYS A 1 89 ? -8.818 21.096 6.635 1.00 71.94 89 LYS A N 1
ATOM 697 C CA . LYS A 1 89 ? -7.898 22.022 5.959 1.00 71.94 89 LYS A CA 1
ATOM 698 C C . LYS A 1 89 ? -8.645 23.079 5.158 1.00 71.94 89 LYS A C 1
ATOM 700 O O . LYS A 1 89 ? -8.319 24.250 5.270 1.00 71.94 89 LYS A O 1
ATOM 705 N N . PHE A 1 90 ? -9.669 22.685 4.404 1.00 74.38 90 PHE A N 1
ATOM 706 C CA . PHE A 1 90 ? -10.497 23.620 3.646 1.00 74.38 90 PHE A CA 1
ATOM 707 C C . PHE A 1 90 ? -11.269 24.555 4.581 1.00 74.38 90 PHE A C 1
ATOM 709 O O . PHE A 1 90 ? -11.269 25.763 4.390 1.00 74.38 90 PHE A O 1
ATOM 716 N N . LYS A 1 91 ? -11.861 24.019 5.655 1.00 74.81 91 LYS A N 1
ATOM 717 C CA . LYS A 1 91 ? -12.539 24.825 6.675 1.00 74.81 91 LYS A CA 1
ATOM 718 C C . LYS A 1 91 ? -11.570 25.776 7.382 1.00 74.81 91 LYS A C 1
ATOM 720 O O . LYS A 1 91 ? -11.937 26.918 7.603 1.00 74.81 91 LYS A O 1
ATOM 725 N N . MET A 1 92 ? -10.346 25.351 7.693 1.00 69.88 92 MET A N 1
ATOM 726 C CA . MET A 1 92 ? -9.312 26.234 8.238 1.00 69.88 92 MET A CA 1
ATOM 727 C C . MET A 1 92 ? -8.889 27.300 7.230 1.00 69.88 92 MET A C 1
ATOM 729 O O . MET A 1 92 ? -8.771 28.450 7.609 1.00 69.88 92 MET A O 1
ATOM 733 N N . MET A 1 93 ? -8.724 26.960 5.955 1.00 76.19 93 MET A N 1
ATOM 734 C CA . MET A 1 93 ? -8.382 27.922 4.905 1.00 76.19 93 MET A CA 1
ATOM 735 C C . MET A 1 93 ? -9.498 28.954 4.675 1.00 76.19 93 MET A C 1
ATOM 737 O O . MET A 1 93 ? -9.208 30.115 4.424 1.00 76.19 93 MET A O 1
ATOM 741 N N . ILE A 1 94 ? -10.769 28.564 4.805 1.00 76.31 94 ILE A N 1
ATOM 742 C CA . ILE A 1 94 ? -11.907 29.493 4.727 1.00 76.31 94 ILE A CA 1
ATOM 743 C C . ILE A 1 94 ? -12.044 30.338 6.001 1.00 76.31 94 ILE A C 1
ATOM 745 O O . ILE A 1 94 ? -12.334 31.526 5.913 1.00 76.31 94 ILE A O 1
ATOM 749 N N . LEU A 1 95 ? -11.859 29.744 7.185 1.00 72.44 95 LEU A N 1
ATOM 750 C CA . LEU A 1 95 ? -12.035 30.442 8.466 1.00 72.44 95 LEU A CA 1
ATOM 751 C C . LEU A 1 95 ? -10.824 31.292 8.876 1.00 72.44 95 LEU A C 1
ATOM 753 O O . LEU A 1 95 ? -10.991 32.250 9.621 1.00 72.44 95 LEU A O 1
ATOM 757 N N . TYR A 1 96 ? -9.626 30.944 8.409 1.00 71.31 96 TYR A N 1
ATOM 758 C CA . TYR A 1 96 ? -8.351 31.572 8.764 1.00 71.31 96 TYR A CA 1
ATOM 759 C C . TYR A 1 96 ? -7.552 31.971 7.516 1.00 71.31 96 TYR A C 1
ATOM 761 O O . TYR A 1 96 ? -6.334 31.820 7.516 1.00 71.31 96 TYR A O 1
ATOM 769 N N . GLY A 1 97 ? -8.232 32.405 6.446 1.00 57.88 97 GLY A N 1
ATOM 770 C CA . GLY A 1 97 ? -7.627 32.744 5.151 1.00 57.88 97 GLY A CA 1
ATOM 771 C C . GLY A 1 97 ? -6.272 33.454 5.250 1.00 57.88 97 GLY A C 1
ATOM 772 O O . GLY A 1 97 ? -6.080 34.288 6.130 1.00 57.88 97 GLY A O 1
ATOM 773 N N . GLU A 1 98 ? -5.355 33.063 4.353 1.00 56.94 98 GLU A N 1
ATOM 774 C CA . GLU A 1 98 ? -3.989 33.580 4.154 1.00 56.94 98 GLU A CA 1
ATOM 775 C C . GLU A 1 98 ? -3.727 34.941 4.837 1.00 56.94 98 GLU A C 1
ATOM 777 O O . GLU A 1 98 ? -4.247 35.965 4.377 1.00 56.94 98 GLU A O 1
ATOM 782 N N . PRO A 1 99 ? -2.907 35.012 5.903 1.00 54.78 99 PRO A N 1
ATOM 783 C CA . PRO A 1 99 ? -2.457 36.296 6.407 1.00 54.78 99 PRO A CA 1
ATOM 784 C C . PRO A 1 99 ? -1.411 36.865 5.441 1.00 54.78 99 PRO A C 1
ATOM 786 O O . PRO A 1 99 ? -0.222 36.583 5.564 1.00 54.78 99 PRO A O 1
ATOM 789 N N . GLY A 1 100 ? -1.858 37.703 4.503 1.00 56.97 100 GLY A N 1
ATOM 790 C CA . GLY A 1 100 ? -0.999 38.717 3.892 1.00 56.97 100 GLY A CA 1
ATOM 791 C C . GLY A 1 100 ? -1.004 38.785 2.369 1.00 56.97 100 GLY A C 1
ATOM 792 O O . GLY A 1 100 ? -0.078 38.316 1.721 1.00 56.97 100 GLY A O 1
ATOM 793 N N . VAL A 1 101 ? -1.956 39.542 1.819 1.00 51.06 101 VAL A N 1
ATOM 794 C CA . VAL A 1 101 ? -1.644 40.504 0.749 1.00 51.06 101 VAL A CA 1
ATOM 795 C C . VAL A 1 101 ? -2.271 41.843 1.142 1.00 51.06 101 VAL A C 1
ATOM 797 O O . VAL A 1 101 ? -3.296 42.259 0.614 1.00 51.06 101 VAL A O 1
ATOM 800 N N . THR A 1 102 ? -1.684 42.506 2.139 1.00 45.78 102 THR A N 1
ATOM 801 C CA . THR A 1 102 ? -1.815 43.960 2.275 1.00 45.78 102 THR A CA 1
ATOM 802 C C . THR A 1 102 ? -0.700 44.579 1.453 1.00 45.78 102 THR A C 1
ATOM 804 O O . THR A 1 102 ? 0.473 44.474 1.804 1.00 45.78 102 THR A O 1
ATOM 807 N N . SER A 1 103 ? -1.101 45.175 0.338 1.00 44.56 103 SER A N 1
ATOM 808 C CA . SER A 1 103 ? -0.318 46.104 -0.462 1.00 44.56 103 SER A CA 1
ATOM 809 C C . SER A 1 103 ? 0.309 47.199 0.406 1.00 44.56 103 SER A C 1
ATOM 811 O O . SER A 1 103 ? -0.433 47.969 1.021 1.00 44.56 103 SER A O 1
ATOM 813 N N . TYR A 1 104 ? 1.637 47.288 0.386 1.00 44.22 104 TYR A N 1
ATOM 814 C CA . TYR A 1 104 ? 2.408 48.526 0.506 1.00 44.22 104 TYR A CA 1
ATOM 815 C C . TYR A 1 104 ? 3.601 48.435 -0.441 1.00 44.22 104 TYR A C 1
ATOM 817 O O . TYR A 1 104 ? 4.207 47.341 -0.499 1.00 44.22 104 TYR A O 1
#

InterPro domains:
  IPR027806 Harbinger transposase-derived nuclease domain [PF13359] (2-79)

Radius of gyration: 20.77 Å; Cα contacts (8 Å, |Δi|>4): 40; chains: 1; bounding box: 32×65×39 Å

pLDDT: mean 74.67, std 12.68, range [44.22, 89.5]

Secondary structure (DSSP, 8-state):
----TTS---TT-----TTPPTTSHHHHHHHHHHHHHHHHHHHHHHHHHH-GGG-TTS---S-HHHHHHHHHHHHHHHHHHHHHHHHHHHHHHHHS--S-----

Organism: NCBI:txid1586634

Mean predicted aligned error: 12.28 Å

Sequence (104 aa):
MLSDSGYPQQPWLMTPFLNAAPNTPEAAYTETHIRGRNCAERLNGIFKARFHCIMGERNLRYDPDKVGHIINACAILHNICVAMILKLKFKMMILYGEPGVTSY

Foldseek 3Di:
DADDVPDPDDPVHDYQDDDDDPPDPSVVVNVVVVVVVVVVVVVLVCLVVPPVCCPVPPHNPDDVVVVVVVVVVSVVVVVVVVVVVVVVVVVCCVVVPDPDDDDD